Protein AF-M6FIP4-F1 (afdb_monomer_lite)

Organism: NCBI:txid1240687

pLDDT: mean 84.86, std 12.84, range [39.44, 97.38]

Foldseek 3Di:
DVVVVVVVVVCCVVVVVVVVVVVVVVVVVVVVVVVVLQPAKDKDWLDAKDKDADADPVRQGDFQDDDPPDTAHNRRIDIDHTDIDIDRPPDDDDDPND

Secondary structure (DSSP, 8-state):
-HHHHHHHHHHHHHS-HHHHHHHHHHHHHHHHHHHHHHT-EEEEEEE--EEEE-B-TTS-B-TT-EETTEE--TTSEEEE--EEEEEETT--------

Radius of gyration: 32.11 Å; chains: 1; bounding box: 57×14×94 Å

Structure (mmCIF, N/CA/C/O backbone):
data_AF-M6FIP4-F1
#
_entry.id   AF-M6FIP4-F1
#
loop_
_atom_site.group_PDB
_atom_site.id
_atom_site.type_symbol
_atom_site.label_atom_id
_atom_site.label_alt_id
_atom_site.label_comp_id
_atom_site.label_asym_id
_atom_site.label_entity_id
_atom_site.label_seq_id
_atom_site.pdbx_PDB_ins_code
_atom_site.Cartn_x
_atom_site.Cartn_y
_atom_site.Cartn_z
_atom_site.occupancy
_atom_site.B_iso_or_equiv
_atom_site.auth_seq_id
_atom_site.auth_comp_id
_atom_site.auth_asym_id
_atom_site.auth_atom_id
_atom_site.pdbx_PDB_model_num
ATOM 1 N N . MET A 1 1 ? 30.632 2.209 -68.176 1.00 60.38 1 MET A N 1
ATOM 2 C CA . MET A 1 1 ? 31.639 2.340 -67.104 1.00 60.38 1 MET A CA 1
ATOM 3 C C . MET A 1 1 ? 31.033 2.987 -65.856 1.00 60.38 1 MET A C 1
ATOM 5 O O . MET A 1 1 ? 31.187 2.433 -64.789 1.00 60.38 1 MET A O 1
ATOM 9 N N . GLU A 1 2 ? 30.184 4.009 -66.001 1.00 71.69 2 GLU A N 1
ATOM 10 C CA . GLU A 1 2 ? 29.529 4.751 -64.901 1.00 71.69 2 GLU A CA 1
ATOM 11 C C . GLU A 1 2 ? 28.692 3.934 -63.884 1.00 71.69 2 GLU A C 1
ATOM 13 O O . GLU A 1 2 ? 28.697 4.229 -62.691 1.00 71.69 2 GLU A O 1
ATOM 18 N N . LYS A 1 3 ? 27.982 2.875 -64.310 1.00 73.38 3 LYS A N 1
ATOM 19 C CA . LYS A 1 3 ? 27.166 2.059 -63.385 1.00 73.38 3 LYS A CA 1
ATOM 20 C C . LYS A 1 3 ? 27.995 1.274 -62.364 1.00 73.38 3 LYS A C 1
ATOM 22 O O . LYS A 1 3 ? 27.503 1.038 -61.266 1.00 73.38 3 LYS A O 1
ATOM 27 N N . ALA A 1 4 ? 29.199 0.837 -62.730 1.00 75.69 4 ALA A N 1
ATOM 28 C CA . ALA A 1 4 ? 30.046 0.040 -61.844 1.00 75.69 4 ALA A CA 1
ATOM 29 C C . ALA A 1 4 ? 30.610 0.913 -60.715 1.00 75.69 4 ALA A C 1
ATOM 31 O O . ALA A 1 4 ? 30.468 0.557 -59.549 1.00 75.69 4 ALA A O 1
ATOM 32 N N . ASP A 1 5 ? 31.096 2.105 -61.064 1.00 78.38 5 ASP A N 1
ATOM 33 C CA . ASP A 1 5 ? 31.650 3.081 -60.120 1.00 78.38 5 ASP A CA 1
ATOM 34 C C . ASP A 1 5 ? 30.584 3.587 -59.132 1.00 78.38 5 ASP A C 1
ATOM 36 O O . ASP A 1 5 ? 30.846 3.760 -57.941 1.00 78.38 5 ASP A O 1
ATOM 40 N N . PHE A 1 6 ? 29.342 3.769 -59.600 1.00 77.06 6 PHE A N 1
ATOM 41 C CA . PHE A 1 6 ? 28.219 4.138 -58.734 1.00 77.06 6 PHE A CA 1
ATOM 42 C C . PHE A 1 6 ? 27.861 3.029 -57.735 1.00 77.06 6 PHE A C 1
ATOM 44 O O . PHE A 1 6 ? 27.642 3.304 -56.555 1.00 77.06 6 PHE A O 1
ATOM 51 N N . ILE A 1 7 ? 27.809 1.774 -58.193 1.00 75.56 7 ILE A N 1
ATOM 52 C CA . ILE A 1 7 ? 27.504 0.620 -57.337 1.00 75.56 7 ILE A CA 1
ATOM 53 C C . ILE A 1 7 ? 28.626 0.398 -56.317 1.00 75.56 7 ILE A C 1
ATOM 55 O O . ILE A 1 7 ? 28.349 0.128 -55.150 1.00 75.56 7 ILE A O 1
ATOM 59 N N . GLU A 1 8 ? 29.884 0.547 -56.726 1.00 76.88 8 GLU A N 1
ATOM 60 C CA . GLU A 1 8 ? 31.043 0.423 -55.843 1.00 76.88 8 GLU A CA 1
ATOM 61 C C . GLU A 1 8 ? 31.057 1.515 -54.769 1.00 76.88 8 GLU A C 1
ATOM 63 O O . GLU A 1 8 ? 31.227 1.218 -53.585 1.00 76.88 8 GLU A O 1
ATOM 68 N N . ASN A 1 9 ? 30.782 2.765 -55.150 1.00 76.94 9 ASN A N 1
ATOM 69 C CA . ASN A 1 9 ? 30.673 3.877 -54.210 1.00 76.94 9 ASN A CA 1
ATOM 70 C C . ASN A 1 9 ? 29.509 3.670 -53.227 1.00 76.94 9 ASN A C 1
ATOM 72 O O . ASN A 1 9 ? 29.693 3.752 -52.014 1.00 76.94 9 ASN A O 1
ATOM 76 N N . TYR A 1 10 ? 28.331 3.283 -53.725 1.00 76.31 10 TYR A N 1
ATOM 77 C CA . TYR A 1 10 ? 27.185 2.961 -52.872 1.00 76.31 10 TYR A CA 1
ATOM 78 C C . TYR A 1 10 ? 27.523 1.864 -51.853 1.00 76.31 10 TYR A C 1
ATOM 80 O O . TYR A 1 10 ? 27.284 2.040 -50.657 1.00 76.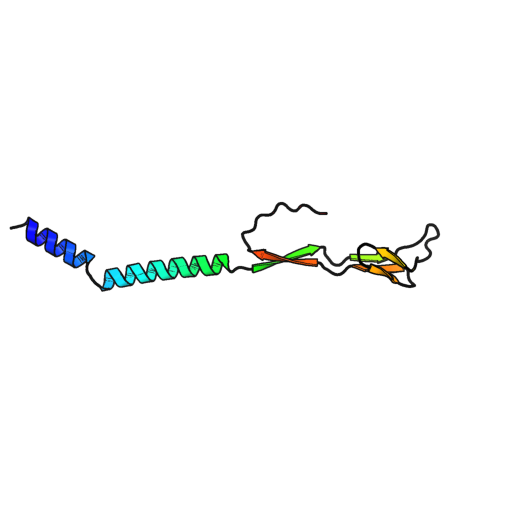31 10 TYR A O 1
ATOM 88 N N . ASN A 1 11 ? 28.150 0.776 -52.307 1.00 71.25 11 ASN A N 1
ATOM 89 C CA . ASN A 1 11 ? 28.562 -0.330 -51.449 1.00 71.25 11 ASN A CA 1
ATOM 90 C C . ASN A 1 11 ? 29.640 0.082 -50.434 1.00 71.25 11 ASN A C 1
ATOM 92 O O . ASN A 1 11 ? 29.609 -0.401 -49.303 1.00 71.25 11 ASN A O 1
ATOM 96 N N . ASN A 1 12 ? 30.567 0.985 -50.780 1.00 71.50 12 ASN A N 1
ATOM 97 C CA . ASN A 1 12 ? 31.568 1.489 -49.832 1.00 71.50 12 ASN A CA 1
ATOM 98 C C . ASN A 1 12 ? 30.912 2.308 -48.706 1.00 71.50 12 ASN A C 1
ATOM 100 O O . ASN A 1 12 ? 31.282 2.172 -47.537 1.00 71.50 12 ASN A O 1
ATOM 104 N N . VAL A 1 13 ? 29.886 3.098 -49.043 1.00 71.69 13 VAL A N 1
ATOM 105 C CA . VAL A 1 13 ? 29.197 3.974 -48.092 1.00 71.69 13 VAL A CA 1
ATOM 106 C C . VAL A 1 13 ? 28.313 3.139 -47.169 1.00 71.69 13 VAL A C 1
ATOM 108 O O . VAL A 1 13 ? 28.252 3.394 -45.961 1.00 71.69 13 VAL A O 1
ATOM 111 N N . THR A 1 14 ? 27.639 2.119 -47.706 1.00 67.50 14 THR A N 1
ATOM 112 C CA . THR A 1 14 ? 26.776 1.228 -46.919 1.00 67.50 14 THR A CA 1
ATOM 113 C C . THR A 1 14 ? 27.566 0.251 -46.059 1.00 67.50 14 THR A C 1
ATOM 115 O O . THR A 1 14 ? 27.168 0.022 -44.917 1.00 67.50 14 THR A O 1
ATOM 118 N N . ASN A 1 15 ? 28.685 -0.278 -46.564 1.00 69.56 15 ASN A N 1
ATOM 119 C CA . ASN A 1 15 ? 29.526 -1.253 -45.861 1.00 69.56 15 ASN A CA 1
ATOM 120 C C . ASN A 1 15 ? 30.609 -0.596 -45.000 1.00 69.56 15 ASN A C 1
ATOM 122 O O . ASN A 1 15 ? 31.466 -1.293 -44.457 1.00 69.56 15 ASN A O 1
ATOM 126 N N . ASN A 1 16 ? 30.570 0.732 -44.844 1.00 76.69 16 ASN A N 1
ATOM 127 C CA . ASN A 1 16 ? 31.482 1.427 -43.955 1.00 76.69 16 ASN A CA 1
ATOM 128 C C . ASN A 1 16 ? 31.291 0.896 -42.516 1.00 76.69 16 ASN A C 1
ATOM 130 O O . ASN A 1 16 ? 30.215 1.083 -41.926 1.00 76.69 16 ASN A O 1
ATOM 134 N N . PRO A 1 17 ? 32.319 0.263 -41.922 1.00 76.81 17 PRO A N 1
ATOM 135 C CA . PRO A 1 17 ? 32.214 -0.374 -40.612 1.00 76.81 17 PRO A CA 1
ATOM 136 C C . PRO A 1 17 ? 31.830 0.626 -39.515 1.00 76.81 17 PRO A C 1
ATOM 138 O O . PRO A 1 17 ? 31.116 0.274 -38.579 1.00 76.81 17 PRO A O 1
ATOM 141 N N . ILE A 1 18 ? 32.205 1.900 -39.665 1.00 79.44 18 ILE A N 1
ATOM 142 C CA . ILE A 1 18 ? 31.859 2.969 -38.722 1.00 79.44 18 ILE A CA 1
ATOM 143 C C . ILE A 1 18 ? 30.346 3.233 -38.742 1.00 79.44 18 ILE A C 1
ATOM 145 O O . ILE A 1 18 ? 29.713 3.333 -37.690 1.00 79.44 18 ILE A O 1
ATOM 149 N N . ARG A 1 19 ? 29.730 3.287 -39.931 1.00 76.44 19 ARG A N 1
ATOM 150 C CA . ARG A 1 19 ? 28.280 3.502 -40.081 1.00 76.44 19 ARG A CA 1
ATOM 151 C C . ARG A 1 19 ? 27.480 2.334 -39.505 1.00 76.44 19 ARG A C 1
ATOM 153 O O . ARG A 1 19 ? 26.440 2.551 -38.873 1.00 76.44 19 ARG A O 1
ATOM 160 N N . PHE A 1 20 ? 27.978 1.112 -39.687 1.00 79.12 20 PHE A N 1
ATOM 161 C CA . PHE A 1 20 ? 27.399 -0.088 -39.089 1.00 79.12 20 PHE A CA 1
ATOM 162 C C . PHE A 1 20 ? 27.456 -0.034 -37.554 1.00 79.12 20 PHE A C 1
ATOM 164 O O . PHE A 1 20 ? 26.414 -0.151 -36.908 1.00 79.12 20 PHE A O 1
ATOM 171 N N . VAL A 1 21 ? 28.626 0.252 -36.969 1.00 84.75 21 VAL A N 1
ATOM 172 C CA . VAL A 1 21 ? 28.805 0.365 -35.509 1.00 84.75 21 VAL A CA 1
ATOM 173 C C . VAL A 1 21 ? 27.910 1.458 -34.918 1.00 84.75 21 VAL A C 1
ATOM 175 O O . VAL A 1 21 ? 27.195 1.198 -33.954 1.00 84.75 21 VAL A O 1
ATOM 178 N N . ILE A 1 22 ? 27.849 2.647 -35.527 1.00 86.19 22 ILE A N 1
ATOM 179 C CA . ILE A 1 22 ? 26.976 3.743 -35.063 1.00 86.19 22 ILE A CA 1
ATOM 180 C C . ILE A 1 22 ? 25.498 3.322 -35.072 1.00 86.19 22 ILE A C 1
ATOM 182 O O . ILE A 1 22 ? 24.756 3.629 -34.136 1.00 86.19 22 ILE A O 1
ATOM 186 N N . THR A 1 23 ? 25.055 2.614 -36.114 1.00 86.56 23 THR A N 1
ATOM 187 C CA . THR A 1 23 ? 23.667 2.138 -36.225 1.00 86.56 23 THR A CA 1
ATOM 188 C C . THR A 1 23 ? 23.344 1.103 -35.145 1.00 86.56 23 THR A C 1
ATOM 190 O O . THR A 1 23 ? 22.278 1.171 -34.529 1.00 86.56 23 THR A O 1
ATOM 193 N N . GLN A 1 24 ? 24.276 0.192 -34.858 1.00 87.56 24 GLN A N 1
ATOM 194 C CA . GLN A 1 24 ? 24.121 -0.813 -33.806 1.00 87.56 24 GLN A CA 1
ATOM 195 C C . GLN A 1 24 ? 24.112 -0.183 -32.407 1.00 87.56 24 GLN A C 1
ATOM 197 O O . GLN A 1 24 ? 23.226 -0.494 -31.612 1.00 87.56 24 GLN A O 1
ATOM 202 N N . THR A 1 25 ? 24.999 0.777 -32.131 1.00 90.25 25 THR A N 1
ATOM 203 C CA . THR A 1 25 ? 25.022 1.513 -30.856 1.00 90.25 25 THR A CA 1
ATOM 204 C C . THR A 1 25 ? 23.714 2.264 -30.615 1.00 90.25 25 THR A C 1
ATOM 206 O O . THR A 1 25 ? 23.158 2.189 -29.522 1.00 90.25 25 THR A O 1
ATOM 209 N N . LYS A 1 26 ? 23.156 2.930 -31.636 1.00 92.25 26 LYS A N 1
ATOM 210 C CA . LYS A 1 26 ? 21.851 3.609 -31.521 1.00 92.25 26 LYS A CA 1
ATOM 211 C C . LYS A 1 26 ? 20.719 2.642 -31.165 1.00 92.25 26 LYS A C 1
ATOM 213 O O 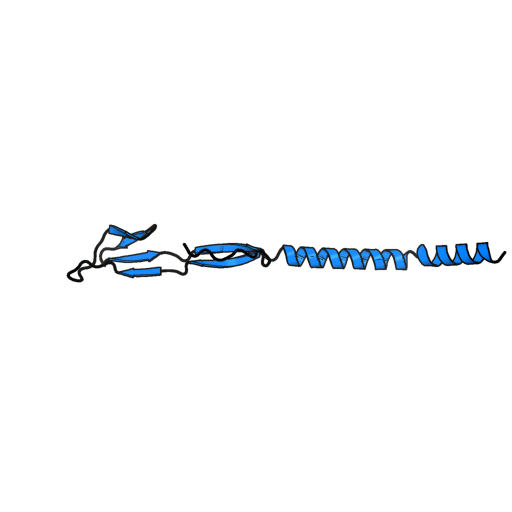. LYS A 1 26 ? 19.894 2.963 -30.314 1.00 92.25 26 LYS A O 1
ATOM 218 N N . ARG A 1 27 ? 20.689 1.456 -31.784 1.00 91.81 27 ARG A N 1
ATOM 219 C CA . ARG A 1 27 ? 19.694 0.413 -31.479 1.00 91.81 27 ARG A CA 1
ATOM 220 C C . ARG A 1 27 ? 19.839 -0.112 -30.053 1.00 91.81 27 ARG A C 1
ATOM 222 O O . ARG A 1 27 ? 18.835 -0.235 -29.360 1.00 91.81 27 ARG A O 1
ATOM 229 N N . ILE A 1 28 ? 21.069 -0.365 -29.606 1.00 94.62 28 ILE A N 1
ATOM 230 C CA . ILE A 1 28 ? 21.343 -0.815 -28.234 1.00 94.62 28 ILE A CA 1
ATOM 231 C C . ILE A 1 28 ? 20.893 0.241 -27.222 1.00 94.62 28 ILE A C 1
ATOM 233 O O . ILE A 1 28 ? 20.193 -0.097 -26.273 1.00 94.62 28 ILE A O 1
ATOM 237 N N . LEU A 1 29 ? 21.224 1.517 -27.445 1.00 93.56 29 LEU A N 1
ATOM 238 C CA . LEU A 1 29 ? 20.808 2.611 -26.561 1.00 93.56 29 LEU A CA 1
ATOM 239 C C . LEU A 1 29 ? 19.283 2.741 -26.484 1.00 93.56 29 LEU A C 1
ATOM 241 O O . LEU A 1 29 ? 18.740 2.941 -25.401 1.00 93.56 29 LEU A O 1
ATOM 245 N N . PHE A 1 30 ? 18.588 2.580 -27.611 1.00 93.25 30 PHE A N 1
ATOM 246 C CA . PHE A 1 30 ? 17.128 2.610 -27.650 1.00 93.25 30 PHE A CA 1
ATOM 247 C C . PHE A 1 30 ? 16.499 1.455 -26.858 1.00 93.25 30 PHE A C 1
ATOM 249 O O . PHE A 1 30 ? 15.613 1.682 -26.035 1.00 93.25 30 PHE A O 1
ATOM 256 N N . ILE A 1 31 ? 16.992 0.228 -27.053 1.00 92.38 31 ILE A N 1
ATOM 257 C CA . ILE A 1 31 ? 16.513 -0.954 -26.320 1.00 92.38 31 ILE A CA 1
ATOM 258 C C . ILE A 1 31 ? 16.800 -0.807 -24.823 1.00 92.38 31 ILE A C 1
ATOM 260 O O . ILE A 1 31 ? 15.920 -1.068 -24.008 1.00 92.38 31 ILE A O 1
ATOM 264 N N . LEU A 1 32 ? 17.997 -0.339 -24.454 1.00 92.25 32 LEU A N 1
ATOM 265 C CA . LEU A 1 32 ? 18.365 -0.091 -23.060 1.00 92.25 32 LEU A CA 1
ATOM 266 C C . LEU A 1 32 ? 17.393 0.893 -22.397 1.00 92.25 32 LEU A C 1
ATOM 268 O O . LEU A 1 32 ? 16.945 0.654 -21.277 1.00 92.25 32 LEU A O 1
ATOM 272 N N . HIS A 1 33 ? 17.030 1.967 -23.102 1.00 88.19 33 HIS A N 1
ATOM 273 C CA . HIS A 1 33 ? 16.098 2.967 -22.593 1.00 88.19 33 HIS A CA 1
ATOM 274 C C . HIS A 1 33 ? 14.699 2.382 -22.346 1.00 88.19 33 HIS A C 1
ATOM 276 O O . HIS A 1 33 ? 14.122 2.596 -21.282 1.00 88.19 33 HIS A O 1
ATOM 282 N N . ILE A 1 34 ? 14.181 1.578 -23.281 1.00 86.88 34 ILE A N 1
ATOM 283 C CA . ILE A 1 34 ? 12.889 0.891 -23.121 1.00 86.88 34 ILE A CA 1
ATOM 284 C C . ILE A 1 34 ? 12.927 -0.092 -21.948 1.00 86.88 34 ILE A C 1
ATOM 286 O O . ILE A 1 34 ? 11.999 -0.117 -21.142 1.00 86.88 34 ILE A O 1
ATOM 290 N N . SER A 1 35 ? 14.004 -0.867 -21.810 1.00 86.75 35 SER A N 1
ATOM 291 C CA . SER A 1 35 ? 14.155 -1.814 -20.703 1.00 86.75 35 SER A CA 1
ATOM 292 C C . SER A 1 35 ? 14.099 -1.115 -19.343 1.00 86.75 35 SER A C 1
ATOM 294 O O . SER A 1 35 ? 13.415 -1.596 -18.444 1.00 86.75 35 SER A O 1
ATOM 296 N N . ILE A 1 36 ? 14.745 0.048 -19.197 1.00 84.62 36 ILE A N 1
ATOM 297 C CA . ILE A 1 36 ? 14.698 0.844 -17.957 1.00 84.62 36 ILE A CA 1
ATOM 298 C C . ILE A 1 36 ? 13.266 1.307 -17.652 1.00 84.62 36 ILE A C 1
ATOM 300 O O . ILE A 1 36 ? 12.827 1.223 -16.505 1.00 84.62 36 ILE A O 1
ATOM 304 N N . LEU A 1 37 ? 12.515 1.746 -18.666 1.00 80.00 37 LEU A N 1
ATOM 305 C CA . LEU A 1 37 ? 11.122 2.170 -18.492 1.00 80.00 37 LEU A CA 1
ATOM 306 C C . LEU A 1 37 ? 10.221 1.012 -18.039 1.00 80.00 37 LEU A C 1
ATOM 308 O O . LEU A 1 37 ? 9.382 1.197 -17.157 1.00 80.00 37 LEU A O 1
ATOM 312 N N . LEU A 1 38 ? 10.425 -0.186 -18.590 1.00 76.69 38 LEU A N 1
ATOM 313 C CA . LEU A 1 38 ? 9.663 -1.386 -18.230 1.00 76.69 38 LEU A CA 1
ATOM 314 C C . LEU A 1 38 ? 10.028 -1.947 -16.845 1.00 76.69 38 LEU A C 1
ATOM 316 O O . LEU A 1 38 ? 9.213 -2.631 -16.235 1.00 76.69 38 LEU A O 1
ATOM 320 N N . LEU A 1 39 ? 11.213 -1.632 -16.318 1.00 79.19 39 LEU A N 1
ATOM 321 C CA . LEU A 1 39 ? 11.670 -2.043 -14.982 1.00 79.19 39 LEU A CA 1
ATOM 322 C C . LEU A 1 39 ? 11.192 -1.117 -13.852 1.00 79.19 39 LEU A C 1
ATOM 324 O O . LEU A 1 39 ? 11.478 -1.382 -12.684 1.00 79.19 39 LEU A O 1
ATOM 328 N N . SER A 1 40 ? 10.468 -0.039 -14.165 1.0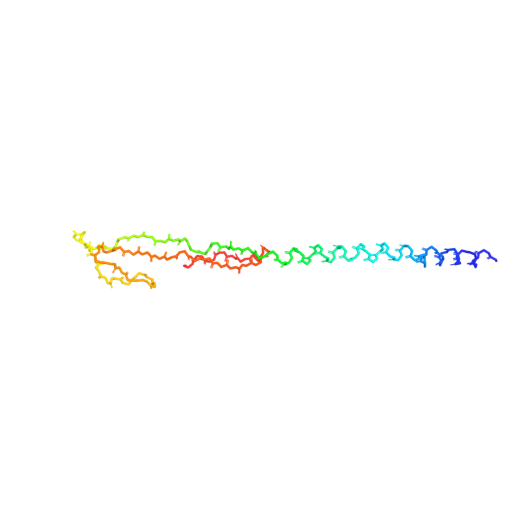0 78.12 40 SER A N 1
ATOM 329 C CA . SER A 1 40 ? 9.968 0.904 -13.160 1.00 78.12 40 SER A CA 1
ATOM 330 C C . SER A 1 40 ? 8.840 0.285 -12.318 1.00 78.12 40 SER A C 1
ATOM 332 O O . SER A 1 40 ? 7.648 0.412 -12.603 1.00 78.12 40 SER A O 1
ATOM 334 N N . CYS A 1 41 ? 9.227 -0.429 -11.263 1.00 81.81 41 CYS A N 1
ATOM 335 C CA . CYS A 1 41 ? 8.322 -0.909 -10.229 1.00 81.81 41 CYS A CA 1
ATOM 336 C C . CYS A 1 41 ? 8.076 0.213 -9.218 1.00 81.81 41 CYS A C 1
ATOM 338 O O . CYS A 1 41 ? 9.020 0.764 -8.648 1.00 81.81 41 CYS A O 1
ATOM 340 N N . VAL A 1 42 ? 6.810 0.551 -8.986 1.00 86.44 42 VAL A N 1
ATOM 341 C CA . VAL A 1 42 ? 6.417 1.576 -8.017 1.00 86.44 42 VAL A CA 1
ATOM 342 C C . VAL A 1 42 ? 5.584 0.931 -6.917 1.00 86.44 42 VAL A C 1
ATOM 344 O O . VAL A 1 42 ? 4.716 0.096 -7.172 1.00 86.44 42 VAL A O 1
ATOM 347 N N . SER A 1 43 ? 5.857 1.322 -5.672 1.00 89.06 43 SER A N 1
ATOM 348 C CA . SER A 1 43 ? 5.009 0.971 -4.533 1.00 89.06 43 SER A CA 1
ATOM 349 C C . SER A 1 43 ? 3.807 1.911 -4.498 1.00 89.06 43 SER A C 1
ATOM 351 O O . SER A 1 43 ? 3.962 3.122 -4.324 1.00 89.06 43 SER A O 1
ATOM 353 N N . ARG A 1 44 ? 2.610 1.363 -4.699 1.00 88.31 44 ARG A N 1
ATOM 354 C CA . ARG A 1 44 ? 1.343 2.097 -4.675 1.00 88.31 44 ARG A CA 1
ATOM 355 C C . ARG A 1 44 ? 0.602 1.816 -3.372 1.00 88.31 44 ARG A C 1
ATOM 357 O O . ARG A 1 44 ? 0.640 0.707 -2.835 1.00 88.31 44 ARG A O 1
ATOM 364 N N . LEU A 1 45 ? -0.075 2.842 -2.864 1.00 90.81 45 LEU A N 1
ATOM 365 C CA . LEU A 1 45 ? -0.945 2.714 -1.702 1.00 90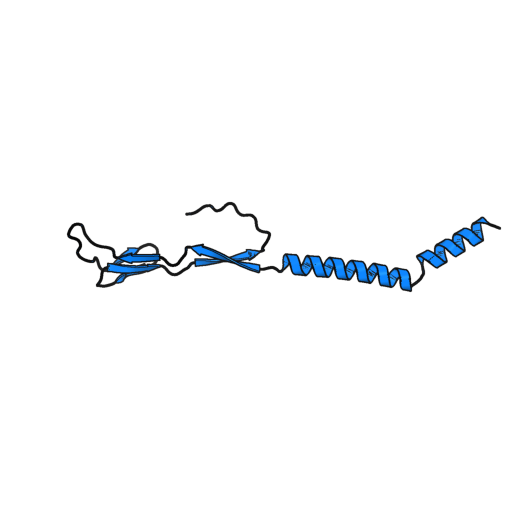.81 45 LEU A CA 1
ATOM 366 C C . LEU A 1 45 ? -2.249 2.024 -2.121 1.00 90.81 45 LEU A C 1
ATOM 368 O O . LEU A 1 45 ? -2.938 2.505 -3.019 1.00 90.81 45 LEU A O 1
ATOM 372 N N . GLY A 1 46 ? -2.580 0.906 -1.476 1.00 91.06 46 GLY A N 1
ATOM 373 C CA . GLY A 1 46 ? -3.881 0.251 -1.618 1.00 91.06 46 GLY A CA 1
ATOM 374 C C . GLY A 1 46 ? -4.867 0.744 -0.573 1.00 91.06 46 GLY A C 1
ATOM 375 O O . GLY A 1 46 ? -5.930 1.252 -0.913 1.00 91.06 46 GLY A O 1
ATOM 376 N N . ARG A 1 47 ? -4.482 0.648 0.701 1.00 92.56 47 ARG A N 1
ATOM 377 C CA . ARG A 1 47 ? -5.272 1.139 1.832 1.00 92.56 47 ARG A CA 1
ATOM 378 C C . ARG A 1 47 ? -4.343 1.835 2.825 1.00 92.56 47 ARG A C 1
ATOM 380 O O . ARG A 1 47 ? -3.336 1.222 3.183 1.00 92.56 47 ARG A O 1
ATOM 387 N N . PRO A 1 48 ? -4.662 3.052 3.296 1.00 95.06 48 PRO A N 1
ATOM 388 C CA . PRO A 1 48 ? -3.922 3.665 4.392 1.00 95.06 48 PRO A CA 1
ATOM 389 C C . PRO A 1 48 ? -4.050 2.832 5.672 1.00 95.06 48 PRO A C 1
ATOM 391 O O . PRO A 1 48 ? -4.895 1.938 5.781 1.00 95.06 48 PRO A O 1
ATOM 394 N N . GLU A 1 49 ? -3.208 3.129 6.651 1.00 95.75 49 GLU A N 1
ATOM 395 C CA . GLU A 1 49 ? -3.444 2.652 8.009 1.00 95.75 49 GLU A CA 1
ATOM 396 C C . GLU A 1 49 ? -4.783 3.207 8.520 1.00 95.75 49 GLU A C 1
ATOM 398 O O . GLU A 1 49 ? -5.073 4.394 8.357 1.00 95.75 49 GLU A O 1
ATOM 403 N N . LEU A 1 50 ? -5.616 2.344 9.107 1.00 95.62 50 LEU A N 1
ATOM 404 C CA . LEU A 1 50 ? -6.873 2.749 9.734 1.00 95.62 50 LEU A CA 1
ATOM 405 C C . LEU A 1 50 ? -6.791 2.474 11.226 1.00 95.62 50 LEU A C 1
ATOM 407 O O . LEU A 1 50 ? -6.488 1.360 11.650 1.00 95.62 50 LEU A O 1
ATOM 411 N N . LEU A 1 51 ? -7.117 3.488 12.010 1.00 96.44 51 LEU A N 1
ATOM 412 C CA . LEU A 1 51 ? -7.157 3.429 13.461 1.00 96.44 51 LEU A CA 1
ATOM 413 C C . LEU A 1 51 ? -8.506 3.944 13.942 1.00 96.44 51 LEU A C 1
ATOM 415 O O . LEU A 1 51 ? -9.091 4.850 13.347 1.00 96.44 51 LEU A O 1
ATOM 419 N N . GLY A 1 52 ? -9.008 3.358 15.017 1.00 96.00 52 GLY A N 1
ATOM 420 C CA . GLY A 1 52 ? -10.292 3.744 15.573 1.00 96.00 52 GLY A CA 1
ATOM 421 C C . GLY A 1 52 ? -10.586 3.020 16.870 1.00 96.00 52 GLY A C 1
ATOM 422 O O . GLY A 1 52 ? -9.797 2.197 17.335 1.00 96.00 52 GLY A O 1
ATOM 423 N N . THR A 1 53 ? -11.742 3.341 17.436 1.00 97.12 53 THR A N 1
ATOM 424 C CA . THR A 1 53 ? -12.241 2.745 18.672 1.00 97.12 53 THR A CA 1
ATOM 425 C C . THR A 1 53 ? -13.664 2.264 18.444 1.00 97.12 53 THR A C 1
ATOM 427 O O . THR A 1 53 ? -14.502 3.033 17.975 1.00 97.12 53 THR A O 1
ATOM 430 N N . ILE A 1 54 ? -13.937 1.007 18.774 1.00 96.75 54 ILE A N 1
ATOM 431 C CA . ILE A 1 54 ? -15.281 0.438 18.797 1.00 96.75 54 ILE A CA 1
ATOM 432 C C . ILE A 1 54 ? -15.854 0.607 20.199 1.00 96.75 54 ILE A C 1
ATOM 434 O O . ILE A 1 54 ? -15.228 0.229 21.193 1.00 96.75 54 ILE A O 1
ATOM 438 N N . VAL A 1 55 ? -17.052 1.175 20.256 1.00 96.88 55 VAL A N 1
ATOM 439 C CA . VAL A 1 55 ? -17.815 1.380 21.486 1.00 96.88 55 VAL A CA 1
ATOM 440 C C . VAL A 1 55 ? -19.230 0.828 21.324 1.00 96.88 55 VAL A C 1
ATOM 442 O O . VAL A 1 55 ? -19.714 0.687 20.199 1.00 96.88 55 VAL A O 1
ATOM 445 N N . ASP A 1 56 ? -19.879 0.505 22.437 1.00 95.62 56 ASP A N 1
ATOM 446 C CA . ASP A 1 56 ? -21.294 0.139 22.480 1.00 95.62 56 ASP A CA 1
ATOM 447 C C . ASP A 1 56 ? -22.214 1.379 22.377 1.00 95.62 56 ASP A C 1
ATOM 449 O O . ASP A 1 56 ? -21.761 2.514 22.191 1.00 95.62 56 ASP A O 1
ATOM 453 N N . TYR A 1 57 ? -23.528 1.167 22.499 1.00 96.19 57 TYR A N 1
ATOM 454 C CA . TYR A 1 57 ? -24.520 2.249 22.474 1.00 96.19 57 TYR A CA 1
ATOM 455 C C . TYR A 1 57 ? -24.388 3.231 23.650 1.00 96.19 57 TYR A C 1
ATOM 457 O O . TYR A 1 57 ? -24.732 4.405 23.503 1.00 96.19 57 TYR A O 1
ATOM 465 N N . ASP A 1 58 ? -23.840 2.777 24.776 1.00 97.19 58 ASP A N 1
ATOM 466 C CA . ASP A 1 58 ? -23.606 3.562 25.990 1.00 97.19 58 ASP A CA 1
ATOM 467 C C . ASP A 1 58 ? -22.208 4.218 26.008 1.00 97.19 58 ASP A C 1
ATOM 469 O O . ASP A 1 58 ? -21.834 4.880 26.978 1.00 97.19 58 ASP A O 1
ATOM 473 N N . LYS A 1 59 ? -21.457 4.110 24.901 1.00 94.69 59 LYS A N 1
ATOM 474 C CA . LYS A 1 59 ? -20.086 4.610 24.695 1.00 94.69 59 LYS A CA 1
ATOM 475 C C . LYS A 1 59 ? -19.002 3.886 25.502 1.00 94.69 59 LYS A C 1
ATOM 477 O O . LYS A 1 59 ? -17.895 4.418 25.630 1.00 94.69 59 LYS A O 1
ATOM 482 N N . ASN A 1 60 ? -19.260 2.680 25.998 1.00 96.81 60 ASN A N 1
ATOM 483 C CA . ASN A 1 60 ? -18.226 1.855 26.618 1.00 96.81 60 ASN A CA 1
ATOM 484 C C . ASN A 1 60 ? -17.388 1.144 25.545 1.00 96.81 60 ASN A C 1
ATOM 486 O O . ASN A 1 60 ? -17.939 0.685 24.543 1.00 96.81 60 ASN A O 1
ATOM 490 N N . PRO A 1 61 ? -16.062 1.031 25.727 1.00 96.94 61 PRO A N 1
ATOM 491 C CA . PRO A 1 61 ? -15.197 0.334 24.783 1.00 96.94 61 PRO A CA 1
ATOM 492 C C . PRO A 1 61 ? -15.512 -1.162 24.712 1.00 96.94 61 PRO A C 1
ATOM 494 O O . PRO A 1 61 ? -15.710 -1.812 25.737 1.00 96.94 61 PRO A O 1
ATOM 497 N N . VAL A 1 62 ? -15.496 -1.715 23.497 1.00 96.44 62 VAL A N 1
ATOM 498 C CA . VAL A 1 62 ? -15.777 -3.137 23.255 1.00 96.44 62 VAL A CA 1
ATOM 499 C C . VAL A 1 62 ? -14.489 -3.879 22.914 1.00 96.44 62 VAL A C 1
ATOM 501 O O . VAL A 1 62 ? -13.901 -3.658 21.855 1.00 96.44 62 VAL A O 1
ATOM 504 N N . GLU A 1 63 ? -14.069 -4.788 23.790 1.00 97.12 63 GLU A N 1
ATOM 505 C CA . GLU A 1 63 ? -12.924 -5.680 23.570 1.00 97.12 63 GLU A CA 1
ATOM 506 C C . GLU A 1 63 ? -13.289 -6.870 22.666 1.00 97.12 63 GLU A C 1
ATOM 508 O O . GLU A 1 63 ? -14.418 -7.364 22.690 1.00 97.12 63 GLU A O 1
ATOM 513 N N . GLY A 1 64 ? -12.332 -7.347 21.863 1.00 95.62 64 GLY A N 1
ATOM 514 C CA . GLY A 1 64 ? -12.484 -8.574 21.074 1.00 95.62 64 GLY A CA 1
ATOM 515 C C . GLY A 1 64 ? -13.414 -8.460 19.860 1.00 95.62 64 GLY A C 1
ATOM 516 O O . GLY A 1 64 ? -13.793 -9.475 19.277 1.00 95.62 64 GLY A O 1
ATOM 517 N N . CYS A 1 65 ? -13.779 -7.247 19.443 1.00 94.81 65 CYS A N 1
ATOM 518 C CA . CYS A 1 65 ? -14.562 -7.013 18.237 1.00 94.81 65 CYS A CA 1
ATOM 519 C C . CYS A 1 65 ? -13.699 -7.225 16.985 1.00 94.81 65 CYS A C 1
ATOM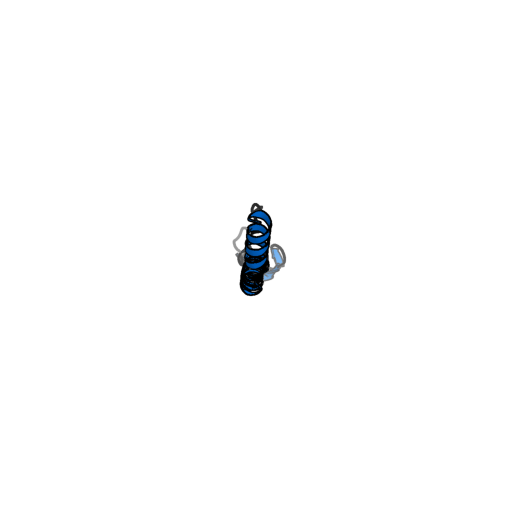 521 O O . CYS A 1 65 ? -12.599 -6.678 16.876 1.00 94.81 65 CYS A O 1
ATOM 523 N N . ALA A 1 66 ? -14.203 -8.001 16.025 1.00 95.69 66 ALA A N 1
ATOM 524 C CA . ALA A 1 66 ? -13.522 -8.244 14.760 1.00 95.69 66 ALA A CA 1
ATOM 525 C C . ALA A 1 66 ? -13.659 -7.047 13.814 1.00 95.69 66 ALA A C 1
ATOM 527 O O . ALA A 1 66 ? -14.745 -6.741 13.323 1.00 95.69 66 ALA A O 1
ATOM 528 N N . VAL A 1 67 ? -12.530 -6.406 13.509 1.00 94.19 67 VAL A N 1
ATOM 529 C CA . VAL A 1 67 ? -12.436 -5.308 12.545 1.00 94.19 67 VAL A CA 1
ATOM 530 C C . VAL A 1 67 ? -11.496 -5.741 11.425 1.00 94.19 67 VAL A C 1
ATOM 532 O O . VAL A 1 67 ? -10.272 -5.710 11.551 1.00 94.19 67 VAL A O 1
ATOM 535 N N . GLY A 1 68 ? -12.063 -6.199 10.308 1.00 90.88 68 GLY A N 1
ATOM 536 C CA . GLY A 1 68 ? -11.292 -6.737 9.187 1.00 90.88 68 GLY A CA 1
ATOM 537 C C . GLY A 1 68 ? -10.449 -7.954 9.589 1.00 90.88 68 GLY A C 1
ATOM 538 O O . GLY A 1 68 ? -10.978 -9.047 9.750 1.00 90.88 68 GLY A O 1
ATOM 539 N N . LYS A 1 69 ? -9.127 -7.766 9.714 1.00 90.38 69 LYS A N 1
ATOM 540 C CA . LYS A 1 69 ? -8.160 -8.818 10.094 1.00 90.38 69 LYS A CA 1
ATOM 541 C C . LYS A 1 69 ? -7.614 -8.672 11.522 1.00 90.38 69 LYS A C 1
ATOM 543 O O . LYS A 1 69 ? -6.690 -9.396 11.877 1.00 90.38 69 LYS A O 1
ATOM 548 N N . THR A 1 70 ? -8.120 -7.723 12.310 1.00 94.69 70 THR A N 1
ATOM 549 C CA . THR A 1 70 ? -7.660 -7.475 13.683 1.00 94.69 70 THR A CA 1
ATOM 550 C C . THR A 1 70 ? -8.814 -7.574 14.680 1.00 94.69 70 THR A C 1
ATOM 552 O O . THR A 1 70 ? -9.983 -7.523 14.290 1.00 94.69 70 THR A O 1
ATOM 555 N N . LEU A 1 71 ? -8.475 -7.724 15.957 1.00 96.88 71 LEU A N 1
ATOM 556 C CA . LEU A 1 71 ? -9.409 -7.670 17.079 1.00 96.88 71 LEU A CA 1
ATOM 557 C C . LEU A 1 71 ? -9.159 -6.387 17.873 1.00 96.88 71 LEU A C 1
ATOM 559 O O . LEU A 1 71 ? -8.021 -5.919 17.954 1.00 96.88 71 LEU A O 1
ATOM 563 N N . THR A 1 72 ? -10.211 -5.819 18.453 1.00 96.88 72 THR A N 1
ATOM 564 C CA . THR A 1 72 ? -10.078 -4.657 19.336 1.00 96.88 72 THR A CA 1
ATOM 565 C C . THR A 1 72 ? -9.442 -5.025 20.676 1.00 96.88 72 THR A C 1
ATOM 567 O O . THR A 1 72 ? -9.669 -6.112 21.211 1.00 96.88 72 THR A O 1
ATOM 570 N N . ASP A 1 73 ? -8.650 -4.102 21.225 1.00 96.31 73 ASP A N 1
ATOM 571 C CA . ASP A 1 73 ? -8.051 -4.230 22.554 1.00 96.31 73 ASP A CA 1
ATOM 572 C C . ASP A 1 73 ? -9.064 -3.954 23.686 1.00 96.31 73 ASP A C 1
ATOM 574 O O . ASP A 1 73 ? -10.222 -3.608 23.450 1.00 96.31 73 ASP A O 1
ATOM 578 N N . LYS A 1 74 ? -8.603 -4.036 24.940 1.00 96.19 74 LYS A N 1
ATOM 579 C CA . LYS A 1 74 ? -9.384 -3.697 26.146 1.00 96.19 74 LYS A CA 1
ATOM 580 C C . LYS A 1 74 ? -9.976 -2.278 26.176 1.00 96.19 74 LYS A C 1
ATOM 582 O O . LYS A 1 74 ? -10.862 -1.997 26.972 1.00 96.19 74 LYS A O 1
ATOM 587 N N . ASN A 1 75 ? -9.458 -1.359 25.360 1.00 96.06 75 ASN A N 1
ATOM 588 C CA . ASN A 1 75 ? -9.958 0.010 25.219 1.00 96.06 75 ASN A CA 1
ATOM 589 C C . ASN A 1 75 ? -10.826 0.168 23.962 1.00 96.06 75 ASN A C 1
ATOM 591 O O . ASN A 1 75 ? -11.110 1.297 23.562 1.00 96.06 75 ASN A O 1
ATOM 595 N N . GLY A 1 76 ? -11.206 -0.935 23.312 1.00 96.00 76 GLY A N 1
ATOM 596 C CA . GLY A 1 76 ? -11.952 -0.947 22.061 1.00 96.00 76 GLY A CA 1
ATOM 597 C C . GLY A 1 76 ? -11.142 -0.488 20.850 1.00 96.00 76 GLY A C 1
ATOM 598 O O . GLY A 1 76 ? -11.707 -0.329 19.770 1.00 96.00 76 GLY A O 1
ATOM 599 N N . LYS A 1 77 ? -9.835 -0.245 20.990 1.00 97.38 77 LYS A N 1
ATOM 600 C CA . LYS A 1 77 ? -8.999 0.287 19.912 1.00 97.38 77 LYS A CA 1
ATOM 601 C C . LYS A 1 77 ? -8.612 -0.805 18.934 1.00 97.38 77 LYS A C 1
ATOM 603 O O . LYS A 1 77 ? -8.262 -1.913 19.333 1.00 97.38 77 LYS A O 1
ATOM 608 N N . PHE A 1 78 ? -8.597 -0.460 17.654 1.00 97.31 78 PHE A N 1
ATOM 609 C CA . PHE A 1 78 ? -8.051 -1.303 16.599 1.00 97.31 78 PHE A CA 1
ATOM 610 C C . PHE A 1 78 ? -7.057 -0.524 15.741 1.00 97.31 78 PHE A C 1
ATOM 612 O O . PHE A 1 78 ? -7.173 0.692 15.567 1.00 97.31 78 PHE A O 1
ATOM 619 N N . ILE A 1 79 ? -6.099 -1.257 15.175 1.00 96.62 79 ILE A N 1
ATOM 620 C CA . ILE A 1 79 ? -5.169 -0.762 14.161 1.00 96.62 79 ILE A CA 1
ATOM 621 C C . ILE A 1 79 ? -5.189 -1.756 13.004 1.00 96.62 79 ILE A C 1
ATOM 623 O O . ILE A 1 79 ? -4.868 -2.936 13.162 1.00 96.62 79 ILE A O 1
ATOM 627 N N . LEU A 1 80 ? -5.593 -1.277 11.836 1.00 96.12 80 LEU A N 1
ATOM 628 C CA . LEU A 1 80 ? -5.490 -1.983 10.571 1.00 96.12 80 LEU A CA 1
ATOM 629 C C . LEU A 1 80 ? -4.268 -1.439 9.829 1.00 96.12 80 LEU A C 1
ATOM 631 O O . LEU A 1 80 ? -4.312 -0.290 9.387 1.00 96.12 80 LEU A O 1
ATOM 635 N N . PRO A 1 81 ? -3.205 -2.241 9.647 1.00 94.25 81 PRO A N 1
ATOM 636 C CA . PRO A 1 81 ? -1.966 -1.758 9.054 1.00 94.25 81 PRO A CA 1
ATOM 637 C C . PRO A 1 81 ? -2.175 -1.304 7.610 1.00 94.25 81 PRO A C 1
ATOM 639 O O . PRO A 1 81 ? -3.058 -1.803 6.900 1.00 94.25 81 PRO A O 1
ATOM 642 N N . GLU A 1 82 ? -1.336 -0.374 7.171 1.00 94.88 82 GLU A N 1
ATOM 643 C CA . GLU A 1 82 ? -1.292 0.066 5.783 1.00 94.88 82 GLU A CA 1
ATOM 644 C C . GLU A 1 82 ? -1.062 -1.119 4.832 1.00 94.88 82 GLU A C 1
ATOM 646 O O . GLU A 1 82 ? -0.258 -2.016 5.096 1.00 94.88 82 GLU A O 1
ATOM 651 N N . ILE A 1 83 ? -1.773 -1.121 3.705 1.00 93.88 83 ILE A N 1
ATOM 652 C CA . ILE A 1 83 ? -1.575 -2.094 2.634 1.00 93.88 83 ILE A CA 1
ATOM 653 C C . ILE A 1 83 ? -1.005 -1.359 1.429 1.00 93.88 83 ILE A C 1
ATOM 655 O O . ILE A 1 83 ? -1.665 -0.502 0.833 1.00 93.88 83 ILE A O 1
ATOM 659 N N . ARG A 1 84 ? 0.207 -1.751 1.037 1.00 93.56 84 ARG A N 1
ATOM 660 C CA . ARG A 1 84 ? 0.836 -1.352 -0.222 1.00 93.56 84 ARG A CA 1
ATOM 661 C C . ARG A 1 84 ? 0.952 -2.538 -1.159 1.00 93.56 84 ARG A C 1
ATOM 663 O O . ARG A 1 84 ? 1.042 -3.685 -0.726 1.00 93.56 84 ARG A O 1
ATOM 670 N N . TYR A 1 85 ? 0.973 -2.242 -2.446 1.00 90.44 85 TYR A N 1
ATOM 671 C CA . TYR A 1 85 ? 1.222 -3.226 -3.484 1.00 90.44 85 TYR A CA 1
ATOM 672 C C . TYR A 1 85 ? 2.213 -2.667 -4.501 1.00 90.44 85 TYR A C 1
ATOM 674 O O . TYR A 1 85 ? 2.342 -1.456 -4.680 1.00 90.44 85 TYR A O 1
ATOM 682 N N . HIS A 1 86 ? 2.938 -3.569 -5.150 1.00 87.56 86 HIS A N 1
ATOM 683 C CA . HIS A 1 86 ? 3.933 -3.229 -6.155 1.00 87.56 86 HIS A CA 1
ATOM 684 C C . HIS A 1 86 ? 3.345 -3.442 -7.542 1.00 87.56 86 HIS A C 1
ATOM 686 O O . HIS A 1 86 ? 2.882 -4.538 -7.854 1.00 87.56 86 HIS A O 1
ATOM 692 N N . GLU A 1 87 ? 3.372 -2.406 -8.373 1.00 85.56 87 GLU A N 1
ATOM 693 C CA . GLU A 1 87 ? 2.937 -2.491 -9.764 1.00 85.56 87 GLU A CA 1
ATOM 694 C C . GLU A 1 87 ? 3.884 -1.706 -10.674 1.00 85.56 87 GLU A C 1
ATOM 696 O O . GLU A 1 87 ? 4.512 -0.724 -10.266 1.00 85.56 87 GLU A O 1
ATOM 701 N N . PHE A 1 88 ? 3.987 -2.147 -11.930 1.00 82.00 88 PHE A N 1
ATOM 702 C CA . PHE A 1 88 ? 4.714 -1.408 -12.956 1.00 82.00 88 PHE A CA 1
ATOM 703 C C . PHE A 1 88 ? 4.066 -0.041 -13.180 1.00 82.00 88 PHE A C 1
ATOM 705 O O . PHE A 1 88 ? 2.839 0.091 -13.152 1.00 82.00 88 PHE A O 1
ATOM 712 N N . PHE A 1 89 ? 4.884 0.982 -13.429 1.00 71.69 89 PHE A N 1
ATOM 713 C CA . PHE A 1 89 ? 4.416 2.363 -13.558 1.00 71.69 89 PHE A CA 1
ATOM 714 C C . PHE A 1 89 ? 3.281 2.521 -14.585 1.00 71.69 89 PHE A C 1
ATOM 716 O O . PHE A 1 89 ? 2.298 3.206 -14.306 1.00 71.69 89 PHE A O 1
ATOM 723 N N . PHE A 1 90 ? 3.375 1.817 -15.716 1.00 71.56 90 PHE A N 1
ATOM 724 C CA . PHE A 1 90 ? 2.407 1.863 -16.818 1.00 71.56 90 PHE A CA 1
ATOM 725 C C . PHE A 1 90 ? 1.196 0.929 -16.666 1.00 71.56 90 PHE A C 1
ATOM 727 O O . PHE A 1 90 ? 0.426 0.765 -17.611 1.00 71.56 90 PHE A O 1
ATOM 734 N N . ASN A 1 91 ? 0.991 0.319 -15.499 1.00 68.62 91 ASN A N 1
ATOM 735 C CA . ASN A 1 91 ? -0.194 -0.493 -15.265 1.00 68.62 91 ASN A CA 1
ATOM 736 C C . ASN A 1 91 ? -1.398 0.405 -14.931 1.00 68.62 91 ASN A C 1
ATOM 738 O O . ASN A 1 91 ? -1.541 0.884 -13.806 1.00 68.62 91 ASN A O 1
ATOM 742 N N . TRP A 1 92 ? -2.256 0.661 -15.920 1.00 57.44 92 TRP A N 1
ATOM 743 C CA . TRP A 1 92 ? -3.505 1.398 -15.728 1.00 57.44 92 TRP A CA 1
ATOM 744 C C . TRP A 1 92 ? -4.608 0.437 -15.277 1.00 57.44 92 TRP A C 1
ATOM 746 O O . TRP A 1 92 ? -5.333 -0.124 -16.099 1.00 57.44 92 TRP A O 1
ATOM 756 N N . LYS A 1 93 ? -4.741 0.225 -13.964 1.00 63.34 93 LYS A N 1
ATOM 757 C CA . LYS A 1 93 ? -5.931 -0.427 -13.406 1.00 63.34 93 LYS A CA 1
ATOM 758 C C . LYS A 1 93 ? -6.953 0.621 -12.961 1.00 63.34 93 LYS A C 1
ATOM 760 O O . LYS A 1 93 ? -6.584 1.542 -12.231 1.00 63.34 93 LYS A O 1
ATOM 765 N N . PRO A 1 94 ? -8.235 0.486 -13.342 1.00 56.78 94 PRO A N 1
ATOM 766 C CA . PRO A 1 94 ? -9.291 1.283 -12.738 1.00 56.78 94 PRO A CA 1
ATOM 767 C C . PRO A 1 94 ? -9.381 0.922 -11.250 1.00 56.78 94 PRO A C 1
ATOM 769 O O . PRO A 1 94 ? -9.521 -0.248 -10.894 1.00 56.78 94 PRO A O 1
ATOM 772 N N . HIS A 1 95 ? -9.250 1.924 -10.380 1.00 59.19 95 HIS A N 1
ATOM 773 C CA . HIS A 1 95 ? -9.388 1.764 -8.935 1.00 59.19 95 HIS A CA 1
ATOM 774 C C . HIS A 1 95 ? -10.801 1.262 -8.607 1.00 59.19 95 HIS A C 1
ATOM 776 O O . HIS A 1 95 ? -11.753 2.039 -8.607 1.00 59.19 95 HIS A O 1
ATOM 782 N N . HIS A 1 96 ? -10.939 -0.026 -8.304 1.00 48.72 96 HIS A N 1
ATOM 783 C CA . HIS A 1 96 ? -12.103 -0.533 -7.592 1.00 48.72 96 HIS A C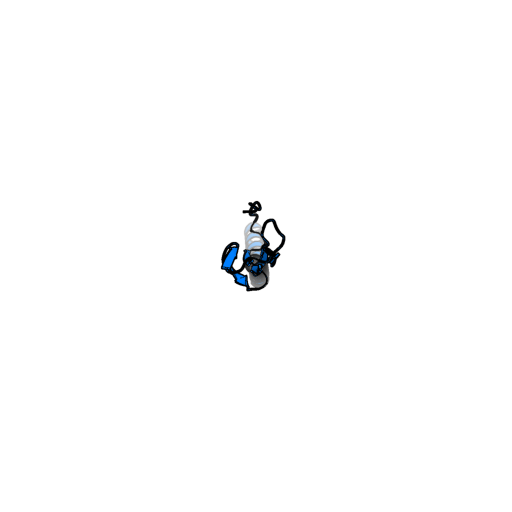A 1
ATOM 784 C C . HIS A 1 96 ? -11.745 -0.500 -6.105 1.00 48.72 96 HIS A C 1
ATOM 786 O O . HIS A 1 96 ? -11.018 -1.360 -5.611 1.00 48.72 96 HIS A O 1
ATOM 792 N N . PHE A 1 97 ? -12.163 0.568 -5.426 1.00 46.28 97 PHE A N 1
ATOM 793 C CA . PHE A 1 97 ? -12.131 0.627 -3.969 1.00 46.28 97 PHE A CA 1
ATOM 794 C C . PHE A 1 97 ? -13.099 -0.446 -3.455 1.00 46.28 97 PHE A C 1
ATOM 796 O O . PHE A 1 97 ? -14.306 -0.327 -3.654 1.00 46.28 97 PHE A O 1
ATOM 803 N N . ILE A 1 98 ? -12.556 -1.514 -2.872 1.00 39.44 98 ILE A N 1
ATOM 804 C CA . ILE A 1 98 ? -13.288 -2.471 -2.032 1.00 39.44 98 ILE A CA 1
ATOM 805 C C . ILE A 1 98 ? -12.856 -2.215 -0.595 1.00 39.44 98 ILE A C 1
ATOM 807 O O . ILE A 1 98 ? -11.626 -2.098 -0.376 1.00 39.44 98 ILE A O 1
#

Sequence (98 aa):
MEKADFIENYNNVTNNPIRFVITQTKRILFILHISILLLSCVSRLGRPELLGTIVDYDKNPVEGCAVGKTLTDKNGKFILPEIRYHEFFFNWKPHHFI